Protein AF-A0A9R0QV05-F1 (afdb_monomer_lite)

Organism: Triticum turgidum subsp. durum (NCBI:txid4567)

Structure (mmCIF, N/CA/C/O backbone):
data_AF-A0A9R0QV05-F1
#
_entry.id   AF-A0A9R0QV05-F1
#
loop_
_atom_site.group_PDB
_atom_site.id
_atom_site.type_symbol
_atom_site.label_atom_id
_atom_site.label_alt_id
_atom_site.label_comp_id
_atom_site.label_asym_id
_atom_site.label_entity_id
_atom_site.label_seq_id
_atom_site.pdbx_PDB_ins_code
_atom_site.Cartn_x
_atom_site.Cartn_y
_atom_site.Cartn_z
_atom_site.occupancy
_atom_site.B_iso_or_equiv
_atom_site.auth_seq_id
_atom_site.auth_comp_id
_atom_site.auth_asym_id
_atom_site.auth_atom_id
_atom_site.pdbx_PDB_model_num
ATOM 1 N N . MET A 1 1 ? -27.027 -54.420 2.113 1.00 52.72 1 MET A N 1
ATOM 2 C CA . MET A 1 1 ? -27.562 -53.146 2.659 1.00 52.72 1 MET A CA 1
ATOM 3 C C . MET A 1 1 ? -28.861 -52.792 1.951 1.00 52.72 1 MET A C 1
ATOM 5 O O . MET A 1 1 ? -28.892 -52.790 0.725 1.00 52.72 1 MET A O 1
ATOM 9 N N . THR A 1 2 ? -29.930 -52.538 2.703 1.00 62.59 2 THR A N 1
ATOM 10 C CA . THR A 1 2 ? -31.287 -52.306 2.173 1.00 62.59 2 THR A CA 1
ATOM 11 C C . THR A 1 2 ? -31.479 -50.854 1.713 1.00 62.59 2 THR A C 1
ATOM 13 O O . THR A 1 2 ? -30.834 -49.936 2.222 1.00 62.59 2 THR A O 1
ATOM 16 N N . LYS A 1 3 ? -32.385 -50.614 0.748 1.00 61.28 3 LYS A N 1
ATOM 17 C CA . LYS A 1 3 ? -32.676 -49.274 0.178 1.00 61.28 3 LYS A CA 1
ATOM 18 C C . LYS A 1 3 ? -32.979 -48.204 1.246 1.00 61.28 3 LYS A C 1
ATOM 20 O O . LYS A 1 3 ? -32.673 -47.032 1.037 1.00 61.28 3 LYS A O 1
ATOM 25 N N . LYS A 1 4 ? -33.518 -48.611 2.403 1.00 66.94 4 LYS A N 1
ATOM 26 C CA . LYS A 1 4 ? -33.816 -47.743 3.554 1.00 66.94 4 LYS A CA 1
ATOM 27 C C . LYS A 1 4 ? -32.553 -47.125 4.175 1.00 66.94 4 LYS A C 1
ATOM 29 O O . LYS A 1 4 ? -32.499 -45.915 4.367 1.00 66.94 4 LYS A O 1
ATOM 34 N N . GLN A 1 5 ? -31.496 -47.920 4.357 1.00 59.09 5 GLN A N 1
ATOM 35 C CA . GLN A 1 5 ? -30.234 -47.476 4.969 1.00 59.09 5 GLN A CA 1
ATOM 36 C C . GLN A 1 5 ? -29.498 -46.429 4.112 1.00 59.09 5 GLN A C 1
ATOM 38 O O . GLN A 1 5 ? -28.874 -45.511 4.641 1.00 59.09 5 GLN A O 1
ATOM 43 N N . ARG A 1 6 ? -29.611 -46.513 2.775 1.00 60.62 6 ARG A N 1
ATOM 44 C CA . ARG A 1 6 ? -29.015 -45.524 1.854 1.00 60.62 6 ARG A CA 1
ATOM 45 C C . ARG A 1 6 ? -29.702 -44.155 1.933 1.00 60.62 6 ARG A C 1
ATOM 47 O O . ARG A 1 6 ? -29.021 -43.134 1.862 1.00 60.62 6 ARG A O 1
ATOM 54 N N . ARG A 1 7 ? -31.029 -44.124 2.112 1.00 63.56 7 ARG A N 1
ATOM 55 C CA . ARG A 1 7 ? -31.801 -42.879 2.284 1.00 63.56 7 ARG A CA 1
ATOM 56 C C . ARG A 1 7 ? -31.461 -42.173 3.599 1.00 63.56 7 ARG A C 1
ATOM 58 O O . ARG A 1 7 ? -31.247 -40.965 3.598 1.00 63.56 7 ARG A O 1
ATOM 65 N N . GLU A 1 8 ? -31.338 -42.925 4.689 1.00 64.69 8 GLU A N 1
ATOM 66 C CA . GLU A 1 8 ? -30.983 -42.384 6.009 1.00 64.69 8 GLU A CA 1
ATOM 67 C C . GLU A 1 8 ? -29.549 -41.826 6.044 1.00 64.69 8 GLU A C 1
ATOM 69 O O . GLU A 1 8 ? -29.310 -40.759 6.612 1.00 64.69 8 GLU A O 1
ATOM 74 N N . ALA A 1 9 ? -28.601 -42.483 5.365 1.00 60.53 9 ALA A N 1
ATOM 75 C CA . ALA A 1 9 ? -27.233 -41.981 5.219 1.00 60.53 9 ALA A CA 1
ATOM 76 C C . ALA A 1 9 ? -27.165 -40.672 4.405 1.00 60.53 9 ALA A C 1
ATOM 78 O O . ALA A 1 9 ? -26.401 -39.767 4.750 1.00 60.53 9 ALA A O 1
ATOM 79 N N . GLY A 1 10 ? -27.988 -40.546 3.356 1.00 65.25 10 GLY A N 1
ATOM 80 C CA . GLY A 1 10 ? -28.114 -39.317 2.566 1.00 65.25 10 GLY A CA 1
ATOM 81 C C . GLY A 1 10 ? -28.694 -38.153 3.373 1.00 65.25 10 GLY A C 1
ATOM 82 O O . GLY A 1 10 ? -28.134 -37.056 3.357 1.00 65.25 10 GLY A O 1
ATOM 83 N N . ALA A 1 11 ? -29.749 -38.410 4.151 1.00 64.56 11 ALA A N 1
ATOM 84 C CA . ALA A 1 11 ? -30.374 -37.409 5.016 1.00 64.56 11 ALA A CA 1
ATOM 85 C C . ALA A 1 11 ? -29.417 -36.905 6.113 1.00 64.56 11 ALA A C 1
ATOM 87 O O . ALA A 1 11 ? -29.304 -35.696 6.324 1.00 64.56 11 ALA A O 1
ATOM 88 N N . ARG A 1 12 ? -28.648 -37.805 6.749 1.00 62.06 12 ARG A N 1
ATOM 89 C CA . ARG A 1 12 ? -27.630 -37.433 7.752 1.00 62.06 12 ARG A CA 1
ATOM 90 C C . ARG A 1 12 ? -26.504 -36.580 7.162 1.00 62.06 12 ARG A C 1
ATOM 92 O O . ARG A 1 12 ? -26.097 -35.604 7.790 1.00 62.06 12 ARG A O 1
ATOM 99 N N . ARG A 1 13 ? -26.037 -36.891 5.944 1.00 61.28 13 ARG A N 1
ATOM 100 C CA . ARG A 1 13 ? -25.025 -36.080 5.238 1.00 61.28 13 ARG A CA 1
ATOM 101 C C . ARG A 1 13 ? -25.545 -34.687 4.883 1.00 61.28 13 ARG A C 1
ATOM 103 O O . ARG A 1 13 ? -24.823 -33.713 5.075 1.00 61.28 13 ARG A O 1
ATOM 110 N N . GLN A 1 14 ? -26.793 -34.570 4.427 1.00 61.31 14 GLN A N 1
ATOM 111 C CA . GLN A 1 14 ? -27.418 -33.271 4.148 1.00 61.31 14 GLN A CA 1
ATOM 112 C C . GLN A 1 14 ? -27.606 -32.430 5.418 1.00 61.31 14 GLN A C 1
ATOM 114 O O . GLN A 1 14 ? -27.375 -31.221 5.399 1.00 61.31 14 GLN A O 1
ATOM 119 N N . GLN A 1 15 ? -27.982 -33.058 6.534 1.00 60.78 15 GLN A N 1
ATOM 120 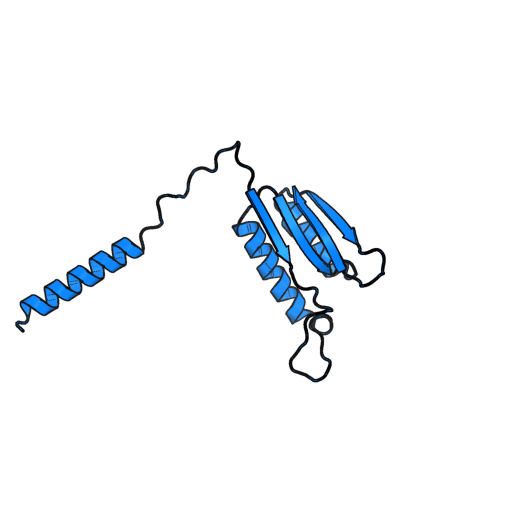C CA . GLN A 1 15 ? -28.160 -32.373 7.814 1.00 60.78 15 GLN A CA 1
ATOM 121 C C . GLN A 1 15 ? -26.819 -31.902 8.406 1.00 60.78 15 GLN A C 1
ATOM 123 O O . GLN A 1 15 ? -26.734 -30.770 8.880 1.00 60.78 15 GLN A O 1
ATOM 128 N N . GLN A 1 16 ? -25.751 -32.702 8.288 1.00 59.59 16 GLN A N 1
ATOM 129 C CA . GLN A 1 16 ? -24.387 -32.289 8.652 1.00 59.59 16 GLN A CA 1
ATOM 130 C C . GLN A 1 16 ? -23.835 -31.184 7.739 1.00 59.59 16 GLN A C 1
ATOM 132 O O . GLN A 1 16 ? -23.221 -30.241 8.234 1.00 59.59 16 GLN A O 1
ATOM 137 N N . ALA A 1 17 ? -24.083 -31.241 6.426 1.00 57.56 17 ALA A N 1
ATOM 138 C CA . ALA A 1 17 ? -23.692 -30.174 5.500 1.00 57.56 17 ALA A CA 1
ATOM 139 C C . ALA A 1 17 ? -24.405 -28.848 5.824 1.00 57.56 17 ALA A C 1
ATOM 141 O O . ALA A 1 17 ? -23.777 -27.793 5.825 1.00 57.56 17 ALA A O 1
ATOM 142 N N . ARG A 1 18 ? -25.693 -28.901 6.197 1.00 58.53 18 ARG A N 1
ATOM 143 C CA . ARG A 1 18 ? -26.457 -27.730 6.658 1.00 58.53 18 ARG A CA 1
ATOM 144 C C . ARG A 1 18 ? -25.981 -27.176 8.000 1.00 58.53 18 ARG A C 1
ATOM 146 O O . ARG A 1 18 ? -26.074 -25.973 8.202 1.00 58.53 18 ARG A O 1
ATOM 153 N N . GLN A 1 19 ? -25.476 -28.014 8.906 1.00 58.06 19 GLN A N 1
ATOM 154 C CA . GLN A 1 19 ? -24.859 -27.547 10.154 1.00 58.06 19 GLN A CA 1
ATOM 155 C C . GLN A 1 19 ? -23.488 -26.898 9.917 1.00 58.06 19 GLN A C 1
ATOM 157 O O . GLN A 1 19 ? -23.171 -25.923 10.586 1.00 58.06 19 GLN A O 1
ATOM 162 N N . ARG A 1 20 ? -22.713 -27.378 8.934 1.00 56.00 20 ARG A N 1
ATOM 163 C CA . ARG A 1 20 ? -21.417 -26.793 8.535 1.00 56.00 20 ARG A CA 1
ATOM 164 C C . ARG A 1 20 ? -21.526 -25.475 7.763 1.00 56.00 20 ARG A C 1
ATOM 166 O O . ARG A 1 20 ? -20.557 -24.732 7.716 1.00 56.00 20 ARG A O 1
ATOM 173 N N . LEU A 1 21 ? -22.684 -25.200 7.163 1.00 54.69 21 LEU A N 1
ATOM 174 C CA . LEU A 1 21 ? -22.991 -23.952 6.453 1.00 54.69 21 LEU A CA 1
ATOM 175 C C . LEU A 1 21 ? -23.738 -22.934 7.321 1.00 54.69 21 LEU A C 1
ATOM 177 O O . LEU A 1 21 ? -24.150 -21.893 6.814 1.00 54.69 21 LEU A O 1
ATOM 181 N N . ARG A 1 22 ? -23.938 -23.210 8.617 1.00 50.03 22 ARG A N 1
ATOM 182 C CA . ARG A 1 22 ? -24.380 -22.160 9.534 1.00 50.03 22 ARG A CA 1
ATOM 183 C C . ARG A 1 22 ? -23.207 -21.201 9.713 1.00 50.03 22 ARG A C 1
ATOM 185 O O . ARG A 1 22 ? -22.154 -21.655 10.161 1.00 50.03 22 ARG A O 1
ATOM 192 N N . PRO A 1 23 ? -23.361 -19.909 9.387 1.00 48.97 23 PRO A N 1
ATOM 193 C CA . PRO A 1 23 ? -22.404 -18.919 9.844 1.00 48.97 23 PRO A CA 1
ATOM 194 C C . PRO A 1 23 ? -22.290 -19.075 11.360 1.00 48.97 23 PRO A C 1
ATOM 196 O O . PRO A 1 23 ? -23.312 -19.197 12.045 1.00 48.97 23 PRO A O 1
ATOM 199 N N . SER A 1 24 ? -21.067 -19.126 11.884 1.00 52.50 24 SER A N 1
ATOM 200 C CA . SER A 1 24 ? -20.863 -19.024 13.326 1.00 52.50 24 SER A CA 1
ATOM 201 C C . SER A 1 24 ? -21.626 -17.788 13.826 1.00 52.50 24 SER A C 1
ATOM 203 O O . SER A 1 24 ? -21.517 -16.739 13.190 1.00 52.50 24 SER A O 1
ATOM 205 N N . PRO A 1 25 ? -22.343 -17.844 14.965 1.00 47.12 25 PRO A N 1
ATOM 206 C CA . PRO A 1 25 ? -23.020 -16.674 15.536 1.00 47.12 25 PRO A CA 1
ATOM 207 C C . PRO A 1 25 ? -22.047 -15.572 15.992 1.00 47.12 25 PRO A C 1
ATOM 209 O O . PRO A 1 25 ? -22.456 -14.570 16.561 1.00 47.12 25 PRO A O 1
ATOM 212 N N . LEU A 1 26 ? -20.751 -15.737 15.727 1.00 48.75 26 LEU A N 1
ATOM 213 C CA . LEU A 1 26 ? -19.689 -14.783 15.992 1.00 48.75 26 LEU A CA 1
ATOM 214 C C . LEU A 1 26 ? -19.577 -13.743 14.862 1.00 48.75 26 LEU A C 1
ATOM 216 O O . LEU A 1 26 ? -18.484 -13.375 14.451 1.00 48.75 26 LEU A O 1
ATOM 220 N N . LEU A 1 27 ? -20.705 -13.182 14.429 1.00 50.78 27 LEU A N 1
ATOM 221 C CA . LEU A 1 27 ? -20.758 -11.724 14.320 1.00 50.78 27 LEU A CA 1
ATOM 222 C C . LEU A 1 27 ? -20.895 -11.216 15.760 1.00 50.78 27 LEU A C 1
ATOM 224 O O . LEU A 1 27 ? -21.936 -10.708 16.162 1.00 50.78 27 LEU A O 1
ATOM 228 N N . GLN A 1 28 ? -19.858 -11.456 16.574 1.00 54.44 28 GLN A N 1
ATOM 229 C CA . GLN A 1 28 ? -19.718 -10.773 17.847 1.00 54.44 28 GLN A CA 1
ATOM 230 C C . GLN A 1 28 ? -19.755 -9.296 17.485 1.00 54.44 28 GLN A C 1
ATOM 232 O O . GLN A 1 28 ? -18.915 -8.838 16.706 1.00 54.44 28 GLN A O 1
ATOM 237 N N . ALA A 1 29 ? -20.767 -8.586 17.987 1.00 57.50 29 ALA A N 1
ATOM 238 C CA . ALA A 1 29 ? -20.708 -7.141 18.084 1.00 57.50 29 ALA A CA 1
ATOM 239 C C . ALA A 1 29 ? -19.319 -6.833 18.640 1.00 57.50 29 ALA A C 1
ATOM 241 O O . ALA A 1 29 ? -18.985 -7.291 19.736 1.00 57.50 29 ALA A O 1
ATOM 242 N N . ARG A 1 30 ? -18.457 -6.239 17.807 1.00 60.31 30 ARG A N 1
ATOM 243 C CA . ARG A 1 30 ? -17.092 -5.939 18.221 1.00 60.31 30 ARG A CA 1
ATOM 244 C C . ARG A 1 30 ? -17.225 -5.082 19.463 1.00 60.31 30 ARG A C 1
ATOM 246 O O . ARG A 1 30 ? -17.938 -4.084 19.425 1.00 60.31 30 ARG A O 1
ATOM 253 N N . ASP A 1 31 ? -16.611 -5.525 20.552 1.00 71.88 31 ASP A N 1
ATOM 254 C CA . ASP A 1 31 ? -16.572 -4.734 21.771 1.00 71.88 31 ASP A CA 1
ATOM 255 C C . ASP A 1 31 ? -15.966 -3.378 21.394 1.00 71.88 31 ASP A C 1
ATOM 257 O O . ASP A 1 31 ? -14.858 -3.332 20.853 1.00 71.88 31 ASP A O 1
ATOM 261 N N . GLU A 1 32 ? -16.705 -2.290 21.614 1.00 69.88 32 GLU A N 1
ATOM 262 C CA . GLU A 1 32 ? -16.276 -0.928 21.272 1.00 69.88 32 GLU A CA 1
ATOM 263 C C . GLU A 1 32 ? -14.969 -0.544 21.986 1.00 69.88 32 GLU A C 1
ATOM 265 O O . GLU A 1 32 ? -14.291 0.398 21.584 1.00 69.88 32 GLU A O 1
ATOM 270 N N . ARG A 1 33 ? -14.576 -1.299 23.021 1.00 83.44 33 ARG A N 1
ATOM 271 C CA . ARG A 1 33 ? -13.313 -1.133 23.755 1.00 83.44 33 ARG A CA 1
ATOM 272 C C . ARG A 1 33 ? -12.178 -2.023 23.244 1.00 83.44 33 ARG A C 1
ATOM 274 O O . ARG A 1 33 ? -11.079 -1.976 23.794 1.00 83.44 33 ARG A O 1
ATOM 281 N N . SER A 1 34 ? -12.418 -2.846 22.224 1.00 87.44 34 SER A N 1
ATOM 282 C CA . SER A 1 34 ? -11.409 -3.742 21.657 1.00 87.44 34 SER A CA 1
ATOM 283 C C . SER A 1 34 ? -10.633 -3.078 20.518 1.00 87.44 34 SER A C 1
ATOM 285 O O . SER A 1 34 ? -11.202 -2.496 19.597 1.00 87.44 34 SER A O 1
ATOM 287 N N . VAL A 1 35 ? -9.305 -3.197 20.569 1.00 91.50 35 VAL A N 1
ATOM 288 C CA . VAL A 1 35 ? -8.410 -2.761 19.493 1.00 91.50 35 VAL A CA 1
ATOM 289 C C . VAL A 1 35 ? -7.969 -3.987 18.710 1.00 91.50 35 VAL A C 1
ATOM 291 O O . VAL A 1 35 ? -7.451 -4.948 19.277 1.00 91.50 35 VAL A O 1
ATOM 294 N N . SER A 1 36 ? -8.159 -3.947 17.395 1.00 94.25 36 SER A N 1
ATOM 295 C CA . SER A 1 36 ? -7.676 -4.981 16.478 1.00 94.25 36 SER A CA 1
ATOM 296 C C . SER A 1 36 ? -6.552 -4.432 15.609 1.00 94.25 36 SER A C 1
ATOM 298 O O . SER A 1 36 ? -6.579 -3.268 15.214 1.00 94.25 36 SER A O 1
ATOM 300 N N . CYS A 1 37 ? -5.556 -5.265 15.318 1.00 95.81 37 CYS A N 1
ATOM 301 C CA . CYS A 1 37 ? -4.389 -4.874 14.541 1.00 95.81 37 CYS A CA 1
ATOM 302 C C . CYS A 1 37 ? -4.144 -5.878 13.418 1.00 95.81 37 CYS A C 1
ATOM 304 O O . CYS A 1 37 ? -4.057 -7.082 13.670 1.00 95.81 37 CYS A O 1
ATOM 306 N N . THR A 1 38 ? -3.993 -5.375 12.196 1.00 96.69 38 THR A N 1
ATOM 307 C CA . THR A 1 38 ? -3.479 -6.146 11.065 1.00 96.69 38 THR A CA 1
ATOM 308 C C . THR A 1 38 ? -2.043 -5.725 10.802 1.00 96.69 38 THR A C 1
ATOM 310 O O . THR A 1 38 ? -1.769 -4.550 10.592 1.00 96.69 38 THR A O 1
ATOM 313 N N . THR A 1 39 ? -1.126 -6.685 10.754 1.00 96.81 39 THR A N 1
ATOM 314 C CA . THR A 1 39 ? 0.222 -6.472 10.221 1.00 96.81 39 THR A CA 1
ATOM 315 C C . THR A 1 39 ? 0.372 -7.275 8.940 1.00 96.81 39 THR A C 1
ATOM 317 O O . THR A 1 39 ? 0.035 -8.462 8.919 1.00 96.81 39 THR A O 1
ATOM 320 N N . PHE A 1 40 ? 0.817 -6.640 7.858 1.00 97.25 40 PHE A N 1
ATOM 321 C CA . PHE A 1 40 ? 0.928 -7.313 6.570 1.00 97.25 40 PHE A CA 1
ATOM 322 C C . PHE A 1 40 ? 2.091 -6.776 5.732 1.00 97.25 40 PHE A C 1
ATOM 324 O O . PHE A 1 40 ? 2.103 -5.620 5.313 1.00 97.25 40 PHE A O 1
ATOM 331 N N . ASN A 1 41 ? 3.051 -7.651 5.433 1.00 97.12 41 ASN A N 1
ATOM 332 C CA . ASN A 1 41 ? 4.077 -7.368 4.441 1.00 97.12 41 ASN A CA 1
ATOM 333 C C . ASN A 1 41 ? 3.474 -7.572 3.048 1.00 97.12 41 ASN A C 1
ATOM 335 O O . ASN A 1 41 ? 3.126 -8.696 2.675 1.00 97.12 41 ASN A O 1
ATOM 339 N N . ILE A 1 42 ? 3.335 -6.482 2.295 1.00 96.38 42 ILE A N 1
ATOM 340 C CA . ILE A 1 42 ? 2.629 -6.494 1.015 1.00 96.38 42 ILE A CA 1
ATOM 341 C C . ILE A 1 42 ? 3.536 -6.802 -0.173 1.00 96.38 42 ILE A C 1
ATOM 343 O O . ILE A 1 42 ? 3.027 -6.833 -1.290 1.00 96.38 42 ILE A O 1
ATOM 347 N N . LEU A 1 43 ? 4.831 -7.065 0.046 1.00 96.75 43 LEU A N 1
ATOM 348 C CA . LEU A 1 43 ? 5.842 -7.338 -0.978 1.00 96.75 43 LEU A CA 1
ATOM 349 C C . LEU A 1 43 ? 5.830 -6.294 -2.104 1.00 96.75 43 LEU A C 1
ATOM 351 O O . LEU A 1 43 ? 5.063 -6.401 -3.070 1.00 96.75 43 LEU A O 1
ATOM 355 N N . ALA A 1 44 ? 6.711 -5.299 -2.016 1.00 96.19 44 ALA A N 1
ATOM 356 C CA . ALA A 1 44 ? 6.771 -4.220 -2.997 1.00 96.19 44 ALA A CA 1
ATOM 357 C C . ALA A 1 44 ? 6.913 -4.791 -4.427 1.00 96.19 44 ALA A C 1
ATOM 359 O O . ALA A 1 44 ? 7.727 -5.697 -4.646 1.00 96.19 44 ALA A O 1
ATOM 360 N N . PRO A 1 45 ? 6.191 -4.268 -5.439 1.00 96.38 45 PRO A N 1
ATOM 361 C CA . PRO A 1 45 ? 6.293 -4.766 -6.815 1.00 96.38 45 PRO A CA 1
ATOM 362 C C . PRO A 1 45 ? 7.720 -4.778 -7.390 1.00 96.38 45 PRO A C 1
ATOM 364 O O . PRO A 1 45 ? 8.035 -5.609 -8.240 1.00 96.38 45 PRO A O 1
ATOM 367 N N . ILE A 1 46 ? 8.606 -3.904 -6.898 1.00 94.44 46 ILE A N 1
ATOM 368 C CA . ILE A 1 46 ? 10.038 -3.865 -7.257 1.00 94.44 46 ILE A CA 1
ATOM 369 C C . ILE A 1 46 ? 10.836 -5.086 -6.779 1.00 94.44 46 ILE A C 1
ATOM 371 O O . ILE A 1 46 ? 11.895 -5.393 -7.333 1.00 94.44 46 ILE A O 1
ATOM 375 N N . TYR A 1 47 ? 10.335 -5.809 -5.779 1.00 94.38 47 TYR A N 1
ATOM 376 C CA . TYR A 1 47 ? 10.972 -7.006 -5.233 1.00 94.38 47 TYR A CA 1
ATOM 377 C C . TYR A 1 47 ? 10.384 -8.298 -5.792 1.00 94.38 47 TYR A C 1
ATOM 379 O O . TYR A 1 47 ? 11.089 -9.309 -5.869 1.00 94.38 47 TYR A O 1
ATOM 387 N N . LYS A 1 48 ? 9.125 -8.276 -6.241 1.00 94.31 48 LYS A N 1
ATOM 388 C CA . LYS A 1 48 ? 8.466 -9.461 -6.786 1.00 94.31 48 LYS A CA 1
ATOM 389 C C . LYS A 1 48 ? 9.032 -9.829 -8.159 1.00 94.31 48 LYS A C 1
ATOM 391 O O . LYS A 1 48 ? 8.894 -9.086 -9.129 1.00 94.31 48 LYS A O 1
ATOM 396 N N . ARG A 1 49 ? 9.675 -10.995 -8.224 1.00 93.94 49 ARG A N 1
ATOM 397 C CA . ARG A 1 49 ? 10.241 -11.572 -9.451 1.00 93.94 49 ARG A CA 1
ATOM 398 C C . ARG A 1 49 ? 9.135 -12.204 -10.295 1.00 93.94 49 ARG A C 1
ATOM 400 O O . ARG A 1 49 ? 8.215 -12.795 -9.737 1.00 93.94 49 ARG A O 1
ATOM 407 N N . MET A 1 50 ? 9.242 -12.063 -11.610 1.00 90.44 50 MET A N 1
ATOM 408 C CA . MET A 1 50 ? 8.373 -12.722 -12.589 1.00 90.44 50 MET A CA 1
ATOM 409 C C . MET A 1 50 ? 9.127 -13.879 -13.258 1.00 90.44 50 MET A C 1
ATOM 411 O O . MET A 1 50 ? 10.356 -13.901 -13.222 1.00 90.44 50 MET A O 1
ATOM 415 N N . ASP A 1 51 ? 8.400 -14.815 -13.873 1.00 83.81 51 ASP A N 1
ATOM 416 C CA . ASP A 1 51 ? 8.968 -16.045 -14.457 1.00 83.81 51 ASP A CA 1
ATOM 417 C C . ASP A 1 51 ? 9.874 -15.796 -15.679 1.00 83.81 51 ASP A C 1
ATOM 419 O O . ASP A 1 51 ? 10.696 -16.636 -16.033 1.00 83.81 51 ASP A O 1
ATOM 423 N N . SER A 1 52 ? 9.760 -14.629 -16.319 1.00 76.19 52 SER A N 1
ATOM 424 C CA . SER A 1 52 ? 10.707 -14.172 -17.340 1.00 76.19 52 SER A CA 1
ATOM 425 C C . SER A 1 52 ? 12.039 -13.777 -16.697 1.00 76.19 52 SER A C 1
ATOM 427 O O . SER A 1 52 ? 12.031 -13.030 -15.714 1.00 76.19 52 SER A O 1
ATOM 429 N N . GLU A 1 53 ? 13.171 -14.192 -17.274 1.00 72.62 53 GLU A N 1
ATOM 430 C CA . GLU A 1 53 ? 14.507 -13.846 -16.771 1.00 72.62 53 GLU A CA 1
ATOM 431 C C . GLU A 1 53 ? 14.626 -12.337 -16.480 1.00 72.62 53 GLU A C 1
ATOM 433 O O . GLU A 1 53 ? 14.505 -11.491 -17.361 1.00 72.62 53 GLU A O 1
ATOM 438 N N . ASN A 1 54 ? 14.830 -12.006 -15.202 1.00 74.25 54 ASN A N 1
ATOM 439 C CA . ASN A 1 54 ? 14.972 -10.650 -14.652 1.00 74.25 54 ASN A CA 1
ATOM 440 C C . ASN A 1 54 ? 13.732 -9.738 -14.648 1.00 74.25 54 ASN A C 1
ATOM 442 O O . ASN A 1 54 ? 13.840 -8.586 -14.219 1.00 74.25 54 ASN A O 1
ATOM 446 N N . GLY A 1 55 ? 12.549 -10.245 -14.993 1.00 88.62 55 GLY A N 1
ATOM 447 C CA . GLY A 1 55 ? 11.303 -9.485 -14.888 1.00 88.62 55 GLY A CA 1
ATOM 448 C C . GLY A 1 55 ? 10.933 -9.140 -13.438 1.00 88.62 55 GLY A C 1
ATOM 449 O O . GLY A 1 55 ? 11.097 -9.953 -12.516 1.00 88.62 55 GLY A O 1
ATOM 450 N N . ARG A 1 56 ? 10.413 -7.930 -13.219 1.00 94.25 56 ARG A N 1
ATOM 451 C CA . ARG A 1 56 ? 9.801 -7.505 -11.948 1.00 94.25 56 ARG A CA 1
ATOM 452 C C . ARG A 1 56 ? 8.336 -7.181 -12.150 1.00 94.25 56 ARG A C 1
ATOM 454 O O . ARG A 1 56 ? 7.960 -6.651 -13.190 1.00 94.25 56 ARG A O 1
ATOM 461 N N . GLU A 1 57 ? 7.512 -7.450 -11.141 1.00 95.88 57 GLU A N 1
ATOM 462 C CA . GLU A 1 57 ? 6.091 -7.098 -11.209 1.00 95.88 57 GLU A CA 1
ATOM 463 C C . GLU A 1 57 ? 5.909 -5.591 -11.436 1.00 95.88 57 GLU A C 1
ATOM 465 O O . GLU A 1 57 ? 5.021 -5.204 -12.187 1.00 95.88 57 GLU A O 1
ATOM 470 N N . SER A 1 58 ? 6.800 -4.751 -10.888 1.00 95.19 58 SER A N 1
ATOM 471 C CA . SER A 1 58 ? 6.828 -3.296 -11.113 1.00 95.19 58 SER A CA 1
ATOM 472 C C . SER A 1 58 ? 6.856 -2.874 -12.588 1.00 95.19 58 SER A C 1
ATOM 474 O O . SER A 1 58 ? 6.398 -1.778 -12.902 1.00 95.19 58 SER A O 1
ATOM 476 N N . GLN A 1 59 ? 7.348 -3.724 -13.497 1.00 94.88 59 GLN A N 1
ATOM 477 C CA . GLN A 1 59 ? 7.387 -3.457 -14.941 1.00 94.88 59 GLN A CA 1
ATOM 478 C C . GLN A 1 59 ? 6.025 -3.664 -15.623 1.00 94.88 59 GLN A C 1
ATOM 480 O O . GLN A 1 59 ? 5.836 -3.234 -16.758 1.00 94.88 59 GLN A O 1
ATOM 485 N N . ASN A 1 60 ? 5.065 -4.311 -14.956 1.00 94.81 60 ASN A N 1
ATOM 486 C CA . ASN A 1 60 ? 3.729 -4.556 -15.483 1.00 94.81 60 ASN A CA 1
ATOM 487 C C . ASN A 1 60 ? 2.672 -3.922 -14.572 1.00 94.81 60 ASN A C 1
ATOM 489 O O . ASN A 1 60 ? 2.279 -4.495 -13.552 1.00 94.81 60 ASN A O 1
ATOM 493 N N . ARG A 1 61 ? 2.173 -2.752 -14.993 1.00 96.56 61 ARG A N 1
ATOM 494 C CA . ARG A 1 61 ? 1.143 -1.996 -14.270 1.00 96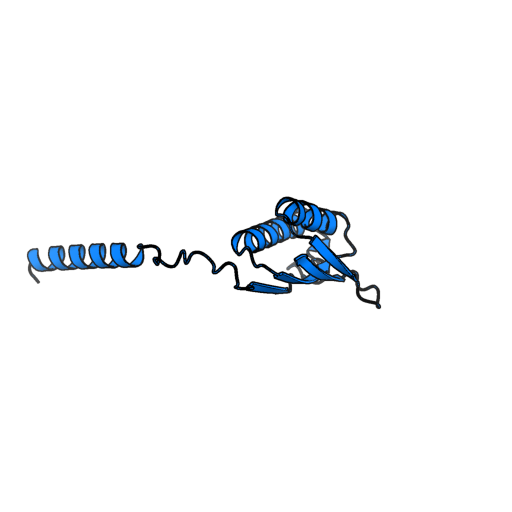.56 61 ARG A CA 1
ATOM 495 C C . ARG A 1 61 ? -0.093 -2.821 -13.946 1.00 96.56 61 ARG A C 1
ATOM 497 O O . ARG A 1 61 ? -0.538 -2.802 -12.806 1.00 96.56 61 ARG A O 1
ATOM 504 N N . ALA A 1 62 ? -0.633 -3.560 -14.911 1.00 96.75 62 ALA A N 1
ATOM 505 C CA . ALA A 1 62 ? -1.856 -4.333 -14.705 1.00 96.75 62 ALA A CA 1
ATOM 506 C C . ALA A 1 62 ? -1.701 -5.366 -13.574 1.00 96.75 62 ALA A C 1
ATOM 508 O O . ALA A 1 62 ? -2.604 -5.525 -12.750 1.00 96.75 62 ALA A O 1
ATOM 509 N N . ASN A 1 63 ? -0.534 -6.012 -13.490 1.00 95.62 63 ASN A N 1
ATOM 510 C CA . ASN A 1 63 ? -0.261 -7.036 -12.485 1.00 95.62 63 ASN A CA 1
ATOM 511 C C . ASN A 1 63 ? -0.167 -6.455 -11.074 1.00 95.62 63 ASN A C 1
ATOM 513 O O . ASN A 1 63 ? -0.881 -6.913 -10.176 1.00 95.62 63 ASN A O 1
ATOM 517 N N . TRP A 1 64 ? 0.695 -5.452 -10.863 1.00 97.56 64 TRP A N 1
ATOM 518 C CA . TRP A 1 64 ? 0.835 -4.885 -9.525 1.00 97.56 64 TRP A CA 1
ATOM 519 C C . TRP A 1 64 ? -0.424 -4.128 -9.106 1.00 97.56 64 TRP A C 1
ATOM 521 O O . TRP A 1 64 ? -0.815 -4.229 -7.946 1.00 97.56 64 TRP A O 1
ATOM 531 N N . PHE A 1 65 ? -1.107 -3.442 -10.024 1.00 98.38 65 PHE A N 1
ATOM 532 C CA . PHE A 1 65 ? -2.331 -2.706 -9.710 1.00 98.38 65 PHE A CA 1
ATOM 533 C C . PHE A 1 65 ? -3.430 -3.658 -9.219 1.00 98.38 65 PHE A C 1
ATOM 535 O O . PHE A 1 65 ? -3.907 -3.518 -8.094 1.00 98.38 65 PHE A O 1
ATOM 542 N N . SER A 1 66 ? -3.737 -4.710 -9.990 1.00 98.19 66 SER A N 1
ATOM 543 C CA . SER A 1 66 ? -4.768 -5.692 -9.619 1.00 98.19 66 SER A CA 1
ATOM 544 C C . SER A 1 66 ? -4.448 -6.427 -8.312 1.00 98.19 66 SER A C 1
ATOM 546 O O . SER A 1 66 ? -5.345 -6.762 -7.534 1.00 98.19 66 SER A O 1
ATOM 548 N N . ARG A 1 67 ? -3.164 -6.685 -8.029 1.00 98.19 67 ARG A N 1
ATOM 549 C CA . ARG A 1 67 ? -2.756 -7.287 -6.755 1.00 98.19 67 ARG A CA 1
ATOM 550 C C . ARG A 1 67 ? -3.004 -6.345 -5.578 1.00 98.19 67 ARG A C 1
ATOM 552 O O . ARG A 1 67 ? -3.530 -6.797 -4.564 1.00 98.19 67 ARG A O 1
ATOM 559 N N . ASN A 1 68 ? -2.639 -5.072 -5.707 1.00 98.38 68 ASN A N 1
ATOM 560 C CA . ASN A 1 68 ? -2.834 -4.089 -4.643 1.00 98.38 68 ASN A CA 1
ATOM 561 C C . ASN A 1 68 ? -4.325 -3.784 -4.416 1.00 98.38 68 ASN A C 1
ATOM 563 O O . ASN A 1 68 ? -4.718 -3.600 -3.268 1.00 98.38 68 ASN A O 1
ATOM 567 N N . GLU A 1 69 ? -5.180 -3.861 -5.446 1.00 98.31 69 GLU A N 1
ATOM 568 C CA . GLU A 1 69 ? -6.644 -3.758 -5.274 1.00 98.31 69 GLU A CA 1
ATOM 569 C C . GLU A 1 69 ? -7.151 -4.833 -4.316 1.00 98.31 69 GLU A C 1
ATOM 571 O O . GLU A 1 69 ? -7.792 -4.528 -3.313 1.00 98.31 69 GLU A O 1
ATOM 576 N N . LYS A 1 70 ? -6.762 -6.088 -4.560 1.00 98.50 70 LYS A N 1
ATOM 577 C CA . LYS A 1 70 ? -7.163 -7.226 -3.722 1.00 98.50 70 LYS A CA 1
ATOM 578 C C . LYS A 1 70 ? -6.622 -7.129 -2.297 1.00 98.50 70 LYS A C 1
ATOM 580 O O . LYS A 1 70 ? -7.280 -7.586 -1.365 1.00 98.50 70 LYS A O 1
ATOM 585 N N . ILE A 1 71 ? -5.425 -6.566 -2.120 1.00 98.31 71 ILE A N 1
ATOM 586 C CA . ILE A 1 71 ? -4.857 -6.326 -0.78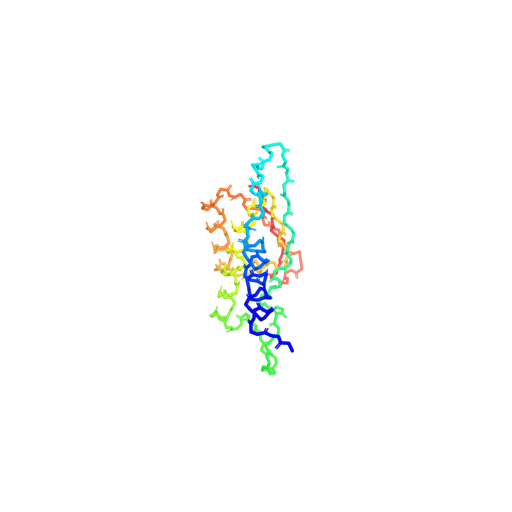8 1.00 98.31 71 ILE A CA 1
ATOM 587 C C . ILE A 1 71 ?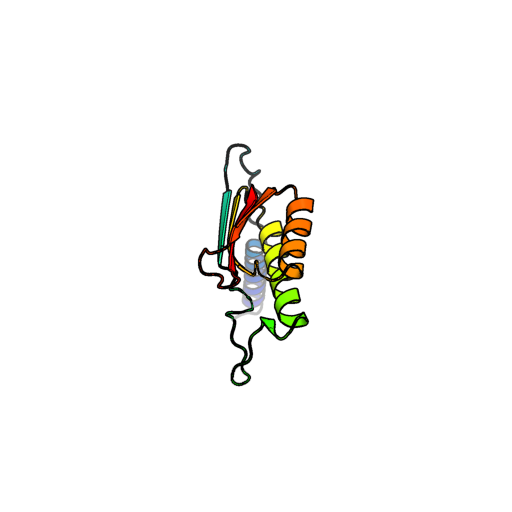 -5.716 -5.308 -0.042 1.00 98.31 71 ILE A C 1
ATOM 589 O O . ILE A 1 71 ? -6.128 -5.584 1.080 1.00 98.31 71 ILE A O 1
ATOM 593 N N . ILE A 1 72 ? -6.036 -4.172 -0.662 1.00 98.12 72 ILE A N 1
ATOM 594 C CA . ILE A 1 72 ? -6.886 -3.143 -0.052 1.00 98.12 72 ILE A CA 1
ATOM 595 C C . ILE A 1 72 ? -8.278 -3.700 0.259 1.00 98.12 72 ILE A C 1
ATOM 597 O O . ILE A 1 72 ? -8.766 -3.511 1.371 1.00 98.12 72 ILE A O 1
ATOM 601 N N . ASP A 1 73 ? -8.893 -4.434 -0.670 1.00 98.06 73 ASP A N 1
ATOM 602 C CA . ASP A 1 73 ? -10.197 -5.070 -0.450 1.00 98.06 73 ASP A CA 1
ATOM 603 C C . ASP A 1 73 ? -10.167 -6.003 0.766 1.00 98.06 73 ASP A C 1
ATOM 605 O O . ASP A 1 73 ? -11.097 -6.017 1.574 1.00 98.06 73 ASP A O 1
ATOM 609 N N . ARG A 1 74 ? -9.071 -6.751 0.941 1.00 97.44 74 ARG A N 1
ATOM 610 C CA . ARG A 1 74 ? -8.878 -7.603 2.115 1.00 97.44 74 ARG A CA 1
ATOM 611 C C . ARG A 1 74 ? -8.754 -6.788 3.403 1.00 97.44 74 ARG A C 1
ATOM 613 O O . ARG A 1 74 ? -9.432 -7.115 4.373 1.00 97.44 74 ARG A O 1
ATOM 620 N N . LEU A 1 75 ? -7.943 -5.730 3.411 1.00 97.06 75 LEU A N 1
ATOM 621 C CA . LEU A 1 75 ? -7.780 -4.848 4.574 1.00 97.06 75 LEU A CA 1
ATOM 622 C C . LEU A 1 75 ? -9.117 -4.214 4.995 1.00 97.06 75 LEU A C 1
ATOM 624 O O . LEU A 1 75 ? -9.472 -4.225 6.174 1.00 97.06 75 LEU A O 1
ATOM 628 N N . LEU A 1 76 ? -9.893 -3.732 4.021 1.00 96.44 76 LEU A N 1
ATOM 629 C CA . LEU A 1 76 ? -11.225 -3.160 4.231 1.00 96.44 76 LEU A CA 1
ATOM 630 C C . LEU A 1 76 ? -12.269 -4.202 4.657 1.00 96.44 76 LEU A C 1
ATOM 632 O O . LEU A 1 76 ? -13.248 -3.852 5.311 1.00 96.44 76 LEU A O 1
ATOM 636 N N . GLY A 1 77 ? -12.082 -5.473 4.297 1.00 95.44 77 GLY A N 1
ATOM 637 C CA . GLY A 1 77 ? -12.899 -6.583 4.787 1.00 95.44 77 GLY A CA 1
ATOM 638 C C . GLY A 1 77 ? -12.598 -6.928 6.247 1.00 95.44 77 GLY A C 1
ATOM 639 O O . GLY A 1 77 ? -13.524 -7.108 7.041 1.00 95.44 77 GLY A O 1
ATOM 640 N N . ASP A 1 78 ? -11.313 -6.962 6.609 1.00 93.69 78 ASP A N 1
ATOM 641 C CA . ASP A 1 78 ? -10.850 -7.279 7.964 1.00 93.69 78 ASP A CA 1
ATOM 642 C C . ASP A 1 78 ? -11.155 -6.132 8.952 1.00 93.69 78 ASP A C 1
ATOM 644 O O . ASP A 1 78 ? -11.402 -6.387 10.135 1.00 93.69 78 ASP A O 1
ATOM 648 N N . ARG A 1 79 ? -11.217 -4.876 8.477 1.00 92.81 79 ARG A N 1
ATOM 649 C CA . ARG A 1 79 ? -11.596 -3.673 9.251 1.00 92.81 79 ARG A CA 1
ATOM 650 C C . ARG A 1 79 ? -10.838 -3.541 10.573 1.00 92.81 79 ARG A C 1
ATOM 652 O O . ARG A 1 79 ? -11.453 -3.268 11.603 1.00 92.81 79 ARG A O 1
ATOM 659 N N . SER A 1 80 ? -9.543 -3.845 10.610 1.00 94.75 80 SER A N 1
ATOM 660 C CA . SER A 1 80 ? -8.785 -3.700 11.859 1.00 94.75 80 SER A CA 1
ATOM 661 C C . SER A 1 80 ? -8.728 -2.243 12.306 1.00 94.75 80 SER A C 1
ATOM 663 O O . SER A 1 80 ? -8.628 -1.356 11.469 1.00 94.75 80 SER A O 1
ATOM 665 N N . SER A 1 81 ? -8.762 -1.995 13.613 1.00 93.56 81 SER A N 1
ATOM 666 C CA . SER A 1 81 ? -8.625 -0.647 14.181 1.00 93.56 81 SER A CA 1
ATOM 667 C C . SER A 1 81 ? -7.287 -0.007 13.800 1.00 93.56 81 SER A C 1
ATOM 669 O O . SER A 1 81 ? -7.207 1.196 13.615 1.00 93.56 81 SER A O 1
ATOM 671 N N . ILE A 1 82 ? -6.238 -0.824 13.682 1.00 95.50 82 ILE A N 1
ATOM 672 C CA . ILE A 1 82 ? -4.900 -0.417 13.259 1.00 95.50 82 ILE A CA 1
ATOM 673 C C . ILE A 1 82 ? -4.455 -1.340 12.124 1.00 95.50 82 ILE A C 1
ATOM 675 O O . ILE A 1 82 ? -4.638 -2.560 12.205 1.00 95.50 82 ILE A O 1
ATOM 679 N N . ILE A 1 83 ? -3.843 -0.791 11.076 1.00 97.19 83 ILE A N 1
ATOM 680 C CA . ILE A 1 83 ? -3.179 -1.595 10.039 1.00 97.19 83 ILE A CA 1
ATOM 681 C C . ILE A 1 83 ? -1.742 -1.104 9.876 1.00 97.19 83 ILE A C 1
ATOM 683 O O . ILE A 1 83 ? -1.503 0.081 9.672 1.00 97.19 83 ILE A O 1
ATOM 687 N N . CYS A 1 84 ? -0.792 -2.030 9.933 1.00 96.81 84 CYS A N 1
ATOM 688 C CA . CYS A 1 84 ? 0.634 -1.800 9.744 1.00 96.81 84 CYS A CA 1
ATOM 689 C C . CYS A 1 84 ? 1.112 -2.578 8.513 1.00 96.81 84 CYS A C 1
ATOM 691 O O . CYS A 1 84 ? 1.148 -3.810 8.519 1.00 96.81 84 CYS A O 1
ATOM 693 N N . LEU A 1 85 ? 1.500 -1.869 7.461 1.00 97.06 85 LEU A N 1
ATOM 694 C CA . LEU A 1 85 ? 1.993 -2.442 6.214 1.00 97.06 85 LEU A CA 1
ATOM 695 C C . LEU A 1 85 ? 3.514 -2.317 6.115 1.00 97.06 85 LEU A C 1
ATOM 697 O O . LEU A 1 85 ? 4.077 -1.260 6.411 1.00 97.06 85 LEU A O 1
ATOM 701 N N . GLN A 1 86 ? 4.173 -3.383 5.661 1.00 95.50 86 GLN A N 1
ATOM 702 C CA . GLN A 1 86 ? 5.601 -3.384 5.318 1.00 95.50 86 GLN A CA 1
ATOM 703 C C . GLN A 1 86 ? 5.808 -3.627 3.823 1.00 95.50 86 GLN A C 1
ATOM 705 O O . GLN A 1 86 ? 4.949 -4.207 3.160 1.00 95.50 86 GLN A O 1
ATOM 710 N N . GLU A 1 87 ? 6.967 -3.202 3.313 1.00 96.12 87 GLU A N 1
ATOM 711 C CA . GLU A 1 87 ? 7.316 -3.246 1.887 1.00 96.12 87 GLU A CA 1
ATOM 712 C C . GLU A 1 87 ? 6.289 -2.528 1.001 1.00 96.12 87 GLU A C 1
ATOM 714 O O . GLU A 1 87 ? 5.962 -2.964 -0.104 1.00 96.12 87 GLU A O 1
ATOM 719 N N . VAL A 1 88 ? 5.771 -1.396 1.478 1.00 95.69 88 VAL A N 1
ATOM 720 C CA . VAL A 1 88 ? 4.927 -0.526 0.655 1.00 95.69 88 VAL A CA 1
ATOM 721 C C . VAL A 1 88 ? 5.814 0.192 -0.348 1.00 95.69 88 VAL A C 1
ATOM 723 O O . VAL A 1 88 ? 6.799 0.807 0.049 1.00 95.69 88 VAL A O 1
ATOM 726 N N . TRP A 1 89 ? 5.485 0.131 -1.640 1.00 96.19 89 TRP A N 1
ATOM 727 C CA . TRP A 1 89 ? 6.277 0.765 -2.700 1.00 96.19 89 TRP A CA 1
ATOM 728 C C . TRP A 1 89 ? 6.017 2.275 -2.763 1.00 96.19 89 TRP A C 1
ATOM 730 O O . TRP A 1 89 ? 5.304 2.773 -3.628 1.00 96.19 89 TRP A O 1
ATOM 740 N N . LEU A 1 90 ? 6.600 3.000 -1.808 1.00 93.81 90 LEU A N 1
ATOM 741 C CA . LEU A 1 90 ? 6.437 4.446 -1.635 1.00 93.81 90 LEU A CA 1
ATOM 742 C C . LEU A 1 90 ? 7.047 5.279 -2.770 1.00 93.81 90 LEU A C 1
ATOM 744 O O . LEU A 1 90 ? 6.676 6.432 -2.932 1.00 93.81 90 LEU A O 1
ATOM 748 N N . GLY A 1 91 ? 7.960 4.709 -3.561 1.00 92.31 91 GLY A N 1
ATOM 749 C CA . GLY A 1 91 ? 8.517 5.353 -4.754 1.00 92.31 91 GLY A CA 1
ATOM 750 C C . GLY A 1 91 ? 7.577 5.379 -5.966 1.00 92.31 91 GLY A C 1
ATOM 751 O O . GLY A 1 91 ? 8.009 5.778 -7.043 1.00 92.31 91 GLY A O 1
ATOM 752 N N . ASN A 1 92 ? 6.333 4.909 -5.832 1.00 95.69 92 ASN A N 1
ATOM 753 C CA . ASN A 1 92 ? 5.326 4.938 -6.887 1.00 95.69 92 ASN A CA 1
ATOM 754 C C . ASN A 1 92 ? 4.077 5.695 -6.410 1.00 95.69 92 ASN A C 1
ATOM 756 O O . ASN A 1 92 ? 3.263 5.152 -5.663 1.00 95.69 92 ASN A O 1
ATOM 760 N N . ASP A 1 93 ? 3.914 6.935 -6.876 1.00 95.81 93 ASP A N 1
ATOM 761 C CA . ASP A 1 93 ? 2.815 7.816 -6.454 1.00 95.81 93 ASP A CA 1
ATOM 762 C C . ASP A 1 93 ? 1.434 7.235 -6.765 1.00 95.81 93 ASP A C 1
ATOM 764 O O . ASP A 1 93 ? 0.487 7.434 -6.014 1.00 95.81 93 ASP A O 1
ATOM 768 N N . GLU A 1 94 ? 1.303 6.476 -7.854 1.00 97.81 94 GLU A N 1
ATOM 769 C CA . GLU A 1 94 ? 0.035 5.855 -8.228 1.00 97.81 94 GLU A CA 1
ATOM 770 C C . GLU A 1 94 ? -0.419 4.807 -7.202 1.00 97.81 94 GLU A C 1
ATOM 772 O O . GLU A 1 94 ? -1.572 4.824 -6.766 1.00 97.81 94 GLU A O 1
ATOM 777 N N . LEU A 1 95 ? 0.491 3.932 -6.770 1.00 97.00 95 LEU A N 1
ATOM 778 C CA . LEU A 1 95 ? 0.236 2.968 -5.706 1.00 97.00 95 LEU A CA 1
ATOM 779 C C . LEU A 1 95 ? -0.042 3.688 -4.384 1.00 97.00 95 LEU A C 1
ATOM 781 O O . LEU A 1 95 ? -0.990 3.331 -3.691 1.00 97.00 95 LEU A O 1
ATOM 785 N N . VAL A 1 96 ? 0.729 4.721 -4.039 1.00 96.00 96 VAL A N 1
ATOM 786 C CA . VAL A 1 96 ? 0.510 5.494 -2.805 1.00 96.00 96 VAL A CA 1
ATOM 787 C C . VAL A 1 96 ? -0.882 6.131 -2.792 1.00 96.00 96 VAL A C 1
ATOM 789 O O . VAL A 1 96 ? -1.646 5.899 -1.854 1.00 96.00 96 VAL A O 1
ATOM 792 N N . ASN A 1 97 ? -1.251 6.841 -3.860 1.00 97.25 97 ASN A N 1
ATOM 793 C CA . ASN A 1 97 ? -2.552 7.498 -4.001 1.00 97.25 97 ASN A CA 1
ATOM 794 C C . ASN A 1 97 ? -3.712 6.499 -3.918 1.00 97.25 97 ASN A C 1
ATOM 796 O O . ASN A 1 97 ? -4.775 6.809 -3.382 1.00 97.25 97 ASN A O 1
ATOM 800 N N . MET A 1 98 ? -3.522 5.286 -4.436 1.00 97.12 98 MET A N 1
ATOM 801 C CA . MET A 1 98 ? -4.514 4.219 -4.365 1.00 97.12 98 MET A CA 1
ATOM 802 C C . MET A 1 98 ? -4.799 3.787 -2.920 1.00 97.12 98 MET A C 1
ATOM 804 O O . MET A 1 98 ? -5.968 3.671 -2.546 1.00 97.12 98 MET A O 1
ATOM 808 N N . TYR A 1 99 ? -3.758 3.576 -2.107 1.00 97.12 99 TYR A N 1
ATOM 809 C CA . TYR A 1 99 ? -3.912 3.245 -0.686 1.00 97.12 99 TYR A CA 1
ATOM 810 C C . TYR A 1 99 ? -4.493 4.418 0.105 1.00 97.12 99 TYR A C 1
ATOM 812 O O . TYR A 1 99 ? -5.437 4.216 0.866 1.00 97.12 99 TYR A O 1
ATOM 820 N N . GLU A 1 100 ? -3.982 5.633 -0.106 1.00 96.25 100 GLU A N 1
ATOM 821 C CA . GLU A 1 100 ? -4.466 6.843 0.571 1.00 96.25 100 GLU A CA 1
ATOM 822 C C . GLU A 1 100 ? -5.941 7.095 0.310 1.00 96.25 100 GLU A C 1
ATOM 824 O O . GLU A 1 100 ? -6.706 7.269 1.254 1.00 96.25 100 GLU A O 1
ATOM 829 N N . LYS A 1 101 ? -6.361 7.043 -0.957 1.00 97.25 101 LYS A N 1
ATOM 830 C CA . LYS A 1 101 ? -7.757 7.259 -1.322 1.00 97.25 101 LYS A CA 1
ATOM 831 C C . LYS A 1 101 ? -8.655 6.181 -0.725 1.00 97.25 101 LYS A C 1
ATOM 833 O O . LYS A 1 101 ? -9.605 6.491 -0.024 1.00 97.25 101 LYS A O 1
ATOM 838 N N . ARG A 1 102 ? -8.355 4.904 -0.974 1.00 97.50 102 ARG A N 1
ATOM 839 C CA . ARG A 1 102 ? -9.261 3.804 -0.604 1.00 97.50 102 ARG A CA 1
ATOM 840 C C . ARG A 1 102 ? -9.368 3.590 0.904 1.00 97.50 102 ARG A C 1
ATOM 842 O O . ARG A 1 102 ? -10.441 3.225 1.375 1.00 97.50 102 ARG A O 1
ATOM 849 N N . LEU A 1 103 ? -8.272 3.754 1.643 1.00 96.56 103 LEU A N 1
ATOM 850 C CA . LEU A 1 103 ? -8.290 3.649 3.102 1.00 96.56 103 LEU A CA 1
ATOM 851 C C . LEU A 1 103 ? -8.817 4.947 3.734 1.00 96.56 103 LEU A C 1
ATOM 853 O O . LEU A 1 103 ? -9.584 4.874 4.689 1.00 96.56 103 LEU A O 1
ATOM 857 N N . GLY A 1 104 ? -8.499 6.113 3.164 1.00 96.25 104 GLY A N 1
ATOM 858 C CA . GLY A 1 104 ? -9.049 7.403 3.591 1.00 96.25 104 GLY A CA 1
ATOM 859 C C . GLY A 1 104 ? -10.570 7.486 3.439 1.00 96.25 104 GLY A C 1
ATOM 860 O O . GLY A 1 104 ? -11.251 7.897 4.375 1.00 96.25 104 GLY A O 1
ATOM 861 N N . ASP A 1 105 ? -11.118 6.986 2.326 1.00 96.94 105 ASP A N 1
ATOM 862 C CA . ASP A 1 105 ? -12.568 6.850 2.096 1.00 96.94 105 ASP A CA 1
ATOM 863 C C . ASP A 1 105 ? -13.246 5.932 3.140 1.00 96.94 105 ASP A C 1
ATOM 865 O O . ASP A 1 105 ? -14.462 5.978 3.318 1.00 96.94 105 ASP A O 1
ATOM 869 N N . ALA A 1 106 ? -12.467 5.094 3.836 1.00 95.38 106 ALA A N 1
ATOM 870 C CA . ALA A 1 106 ? -12.905 4.227 4.929 1.00 95.38 106 ALA A CA 1
ATOM 871 C C . ALA A 1 106 ? -12.531 4.767 6.326 1.00 95.38 106 ALA A C 1
ATOM 873 O O . ALA A 1 106 ? -12.552 4.011 7.297 1.00 95.38 106 ALA A O 1
ATOM 874 N N . ASN A 1 107 ? -12.214 6.062 6.423 1.00 95.50 107 ASN A N 1
ATOM 875 C CA . ASN A 1 107 ? -11.885 6.801 7.646 1.00 95.50 107 ASN A CA 1
ATOM 876 C C . ASN A 1 107 ? -10.551 6.425 8.314 1.00 95.50 107 ASN A C 1
ATOM 878 O O . ASN A 1 107 ? -10.360 6.716 9.492 1.00 95.50 107 ASN A O 1
ATOM 882 N N . TYR A 1 108 ? -9.609 5.838 7.575 1.00 95.75 108 TYR A N 1
ATOM 883 C CA . TYR A 1 108 ? -8.250 5.624 8.070 1.00 95.75 108 TYR A CA 1
ATOM 884 C C . TYR A 1 108 ? -7.342 6.826 7.798 1.00 95.75 108 TYR A C 1
ATOM 886 O O . TYR A 1 108 ? -7.321 7.366 6.690 1.00 95.75 108 TYR A O 1
ATOM 894 N N . THR A 1 109 ? -6.502 7.184 8.768 1.00 93.19 109 THR A N 1
ATOM 895 C CA . THR A 1 109 ? -5.442 8.192 8.594 1.00 93.19 109 THR A CA 1
ATOM 896 C C . THR A 1 109 ? -4.107 7.519 8.283 1.00 93.19 109 THR A C 1
ATOM 898 O O . THR A 1 109 ? -3.598 6.777 9.118 1.00 93.19 109 THR A O 1
ATOM 901 N N . LEU A 1 110 ? -3.517 7.767 7.105 1.00 92.62 110 LEU A N 1
ATOM 902 C CA . LEU A 1 110 ? -2.233 7.172 6.695 1.00 92.62 110 LEU A CA 1
ATOM 903 C C . LEU A 1 110 ? -1.018 7.945 7.219 1.00 92.62 110 LEU A C 1
ATOM 905 O O . LEU A 1 110 ? -0.842 9.127 6.934 1.00 92.62 110 LEU A O 1
ATOM 909 N N . PHE A 1 111 ? -0.100 7.223 7.857 1.00 92.62 111 PHE A N 1
ATOM 910 C CA . PHE A 1 111 ? 1.248 7.677 8.192 1.00 92.62 111 PHE A CA 1
ATOM 911 C C . PHE A 1 111 ? 2.268 6.839 7.423 1.00 92.62 111 PHE A C 1
ATOM 913 O O . PHE A 1 111 ? 2.283 5.613 7.528 1.00 92.62 111 PHE A O 1
ATOM 920 N N . LYS A 1 112 ? 3.136 7.494 6.650 1.00 92.06 112 LYS A N 1
ATOM 921 C CA . LYS A 1 112 ? 4.119 6.843 5.772 1.00 92.06 112 LYS A CA 1
ATOM 922 C C . LYS A 1 112 ? 5.532 7.126 6.266 1.00 92.06 112 LYS A C 1
ATOM 924 O O . LYS A 1 112 ? 5.854 8.268 6.584 1.00 92.06 112 LYS A O 1
ATOM 929 N N . LEU A 1 113 ? 6.388 6.109 6.265 1.00 89.88 113 LEU A N 1
ATOM 930 C CA . LEU A 1 113 ? 7.809 6.251 6.573 1.00 89.88 113 LEU A CA 1
ATOM 931 C C . LEU A 1 113 ? 8.643 5.515 5.523 1.00 89.88 113 LEU A C 1
ATOM 933 O O . LEU A 1 113 ? 8.700 4.283 5.503 1.00 89.88 113 LEU A O 1
ATOM 937 N N . ALA A 1 114 ? 9.296 6.280 4.650 1.00 86.12 114 ALA A N 1
ATOM 938 C CA . ALA A 1 114 ? 10.232 5.741 3.672 1.00 86.12 114 ALA A CA 1
ATOM 939 C C . ALA A 1 114 ? 11.521 5.258 4.341 1.00 86.12 114 ALA A C 1
ATOM 941 O O . ALA A 1 114 ? 11.963 5.798 5.358 1.00 86.12 114 ALA A O 1
ATOM 942 N N . ARG A 1 115 ? 12.160 4.243 3.752 1.00 81.00 115 ARG A N 1
ATOM 943 C CA . ARG A 1 115 ? 13.492 3.825 4.194 1.00 81.00 115 ARG A CA 1
ATOM 944 C C . ARG A 1 115 ? 14.524 4.921 3.926 1.00 81.00 115 ARG A C 1
ATOM 946 O O . ARG A 1 115 ? 14.534 5.538 2.866 1.00 81.00 115 ARG A O 1
ATOM 953 N N . THR A 1 116 ? 15.485 5.056 4.834 1.00 79.25 116 THR A N 1
ATOM 954 C CA . THR A 1 116 ? 16.589 6.028 4.739 1.00 79.25 116 THR A CA 1
ATOM 955 C C . THR A 1 116 ? 17.592 5.737 3.619 1.00 79.25 116 THR A C 1
ATOM 957 O O . THR A 1 116 ? 18.368 6.610 3.252 1.00 79.25 116 THR A O 1
ATOM 960 N N . ASN A 1 117 ? 17.591 4.525 3.054 1.00 83.06 117 ASN A N 1
ATOM 961 C CA . ASN A 1 117 ? 18.551 4.091 2.035 1.00 83.06 117 ASN A CA 1
ATOM 962 C C . ASN A 1 117 ? 18.003 4.110 0.596 1.00 83.06 117 ASN A C 1
ATOM 964 O O . ASN A 1 117 ? 18.544 3.418 -0.264 1.00 83.06 117 ASN A O 1
ATOM 968 N N . ASN A 1 118 ? 16.926 4.860 0.347 1.00 74.69 118 ASN A N 1
ATOM 969 C CA . ASN A 1 118 ? 16.354 5.106 -0.981 1.00 74.69 118 ASN A CA 1
ATOM 970 C C . ASN A 1 118 ? 16.037 3.840 -1.808 1.00 74.69 118 ASN A C 1
ATOM 972 O O . ASN A 1 118 ? 16.141 3.832 -3.031 1.00 74.69 118 ASN A O 1
ATOM 976 N N . ARG A 1 119 ? 15.643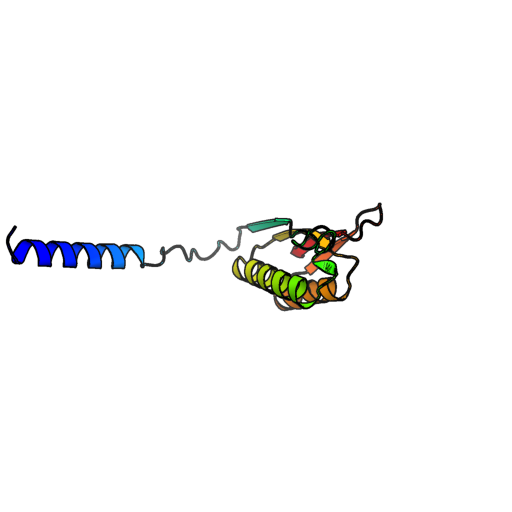 2.743 -1.146 1.00 79.12 119 ARG A N 1
ATOM 977 C CA . ARG A 1 119 ? 15.258 1.491 -1.825 1.00 79.12 119 ARG A CA 1
ATOM 978 C C . ARG A 1 119 ? 13.896 1.546 -2.526 1.00 79.12 119 ARG A C 1
ATOM 980 O O . ARG A 1 119 ? 13.536 0.607 -3.226 1.00 79.12 119 ARG A O 1
ATOM 987 N N . GLY A 1 120 ? 13.151 2.634 -2.348 1.00 76.56 120 GLY A N 1
ATOM 988 C CA . GLY A 1 120 ? 11.838 2.841 -2.955 1.00 76.56 120 GLY A CA 1
ATOM 989 C C . GLY A 1 120 ? 10.670 2.240 -2.170 1.00 76.56 120 GLY A C 1
ATOM 990 O O . GLY A 1 120 ? 9.529 2.502 -2.534 1.00 76.56 120 GLY A O 1
ATOM 991 N N . ASP A 1 121 ? 10.912 1.483 -1.095 1.00 83.56 121 ASP A N 1
ATOM 992 C CA . ASP A 1 121 ? 9.875 0.967 -0.197 1.00 83.56 121 ASP A CA 1
ATOM 993 C C . ASP A 1 121 ? 9.933 1.567 1.219 1.00 83.56 121 ASP A C 1
ATOM 995 O O . ASP A 1 121 ? 10.890 2.253 1.600 1.00 83.56 121 ASP A O 1
ATOM 999 N N . GLY A 1 122 ? 8.899 1.297 2.014 1.00 82.69 122 GLY A N 1
ATOM 1000 C CA . GLY A 1 122 ? 8.845 1.684 3.417 1.00 82.69 122 GLY A CA 1
ATOM 1001 C C . GLY A 1 122 ? 7.699 1.048 4.191 1.00 82.69 122 GLY A C 1
ATOM 1002 O O . GLY A 1 122 ? 7.140 0.020 3.800 1.00 82.69 122 GLY A O 1
ATOM 1003 N N . ILE A 1 123 ? 7.390 1.668 5.326 1.00 78.00 123 ILE A N 1
ATOM 1004 C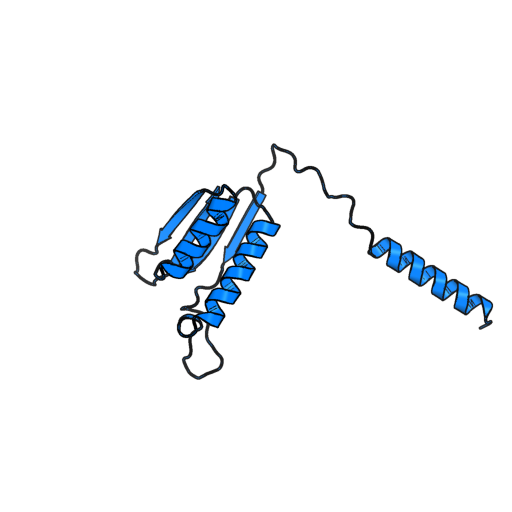 CA . ILE A 1 123 ? 6.330 1.254 6.245 1.00 78.00 123 ILE A CA 1
ATOM 1005 C C . ILE A 1 123 ? 5.162 2.228 6.106 1.00 78.00 123 ILE A C 1
ATOM 1007 O O . ILE A 1 123 ? 5.350 3.421 5.847 1.00 78.00 123 ILE A O 1
ATOM 1011 N N . THR A 1 124 ? 3.943 1.728 6.271 1.00 71.00 124 THR A N 1
ATOM 1012 C CA . THR A 1 124 ? 2.745 2.565 6.382 1.00 71.00 124 THR A CA 1
ATOM 1013 C C . THR A 1 124 ? 1.884 2.075 7.534 1.00 71.00 124 THR A C 1
ATOM 1015 O O . THR A 1 124 ? 1.614 0.881 7.620 1.00 71.00 124 THR A O 1
ATOM 1018 N N . SER A 1 125 ? 1.453 2.986 8.401 1.00 71.94 125 SER A N 1
ATOM 1019 C CA . SER A 1 125 ? 0.513 2.697 9.485 1.00 71.94 125 SER A CA 1
ATOM 1020 C C . SER A 1 125 ? -0.766 3.496 9.288 1.00 71.94 125 SER A C 1
ATOM 1022 O O . SER A 1 125 ? -0.708 4.644 8.849 1.00 71.94 125 SER A O 1
ATOM 1024 N N . VAL A 1 126 ? -1.905 2.903 9.635 1.00 71.75 126 VAL A N 1
ATOM 1025 C CA . VAL A 1 126 ? -3.200 3.587 9.675 1.00 71.75 126 VAL A CA 1
ATOM 1026 C C . VAL A 1 126 ? -3.937 3.367 10.982 1.00 71.75 126 VAL A C 1
ATOM 1028 O O . VAL A 1 126 ? -3.867 2.274 11.549 1.00 71.75 126 VAL A O 1
ATOM 1031 N N . SER A 1 127 ? -4.652 4.410 11.404 1.00 63.06 127 SER A N 1
ATOM 1032 C CA . SER A 1 127 ? -5.550 4.471 12.565 1.00 63.06 127 SER A CA 1
ATOM 1033 C C . SER A 1 127 ? -6.863 5.144 12.205 1.00 63.06 127 SER A C 1
ATOM 1035 O O . SER A 1 127 ? -6.783 6.102 11.394 1.00 63.06 127 SER A O 1
#

Secondary structure (DSSP, 8-state):
--HHHHHHHHHHHHHHHHHHTSPPS------TT---EEEEE---TTT-B-SSTT-BGGG-HHHHHHHHHHHHHHHHHHT-SEEEEEEE-TT-HHHHHHHHHHHHTTTPPEEEEE-TT--S-EEEEE-

Radius of gyration: 22.29 Å; chains: 1; bounding box: 52×61×41 Å

pLDDT: mean 83.62, std 16.2, range [47.12, 98.5]

InterPro domains:
  IPR036691 Endonuclease/exonuclease/phosphatase superfamily [G3DSA:3.60.10.10] (5-125)
  IPR036691 Endonuclease/exonuclease/phosphatase superfamily [SSF56219] (33-123)
  IPR050410 CCR4/nocturin mRNA turnover and transcription [PTHR12121] (6-123)

Foldseek 3Di:
DDPVVVVVVVVVVVVVVVVVPPDDPPVPVPDPPDAFEAEEALAAQQRDDDPPVPDTSVVPCVRVVVSLVVVLVVCVVVVGNKYKYFFQQQLDVVSVVVNCVSVVVVVWDKDWDDDPVPPRGGMIMID

Sequence (127 aa):
MTKKQRREAGARRQQQARQRLRPSPLLQARDERSVSCTTFNILAPIYKRMDSENGRESQNRANWFSRNEKIIDRLLGDRSSIICLQEVWLGNDELVNMYEKRLGDANYTLFKLARTNNRGDGITSVS